Protein AF-M8BPK8-F1 (afdb_monomer_lite)

Structure (mmCIF, N/CA/C/O backbone):
data_AF-M8BPK8-F1
#
_entry.id   AF-M8BPK8-F1
#
loop_
_atom_site.group_PDB
_atom_site.id
_atom_site.type_symbol
_atom_site.label_atom_id
_atom_site.label_alt_id
_atom_site.label_comp_id
_atom_site.label_asym_id
_atom_site.label_entity_id
_atom_site.label_seq_id
_atom_site.pdbx_PDB_ins_code
_atom_site.Cartn_x
_atom_site.Cartn_y
_atom_site.Cartn_z
_atom_site.occupancy
_atom_site.B_iso_or_equiv
_atom_site.auth_seq_id
_atom_site.auth_comp_id
_atom_site.auth_asym_id
_atom_site.auth_atom_id
_atom_site.pdbx_PDB_model_num
ATOM 1 N N . MET A 1 1 ? -2.686 13.351 -3.993 1.00 47.69 1 MET A N 1
ATOM 2 C CA . MET A 1 1 ? -3.214 13.585 -5.360 1.00 47.69 1 MET A CA 1
ATOM 3 C C . MET A 1 1 ? -2.815 14.940 -5.928 1.00 47.69 1 MET A C 1
ATOM 5 O O . MET A 1 1 ? -2.290 14.954 -7.030 1.00 47.69 1 MET A O 1
ATOM 9 N N . ALA A 1 2 ? -2.973 16.047 -5.191 1.00 41.62 2 ALA A N 1
ATOM 10 C CA . ALA A 1 2 ? -2.642 17.393 -5.679 1.00 41.62 2 ALA A CA 1
ATOM 11 C C . ALA A 1 2 ? -1.207 17.544 -6.227 1.00 41.62 2 ALA A C 1
ATOM 13 O O . ALA A 1 2 ? -1.030 18.129 -7.280 1.00 41.62 2 ALA A O 1
ATOM 14 N N . MET A 1 3 ? -0.190 16.953 -5.589 1.00 43.97 3 MET A N 1
ATOM 15 C CA . MET A 1 3 ? 1.205 17.057 -6.054 1.00 43.97 3 MET A CA 1
ATOM 16 C C . MET A 1 3 ? 1.467 16.325 -7.382 1.00 43.97 3 MET A C 1
ATOM 18 O O . MET A 1 3 ? 2.214 16.816 -8.219 1.00 43.97 3 MET A O 1
ATOM 22 N N . LEU A 1 4 ? 0.804 15.182 -7.600 1.00 49.34 4 LEU A N 1
ATOM 23 C CA . LEU A 1 4 ? 0.877 14.437 -8.859 1.00 49.34 4 LEU A CA 1
ATOM 24 C C . LEU A 1 4 ? 0.182 15.225 -9.979 1.00 49.34 4 LEU A C 1
ATOM 26 O O . LEU A 1 4 ? 0.728 15.367 -11.066 1.00 49.34 4 LEU A O 1
ATOM 30 N N . LEU A 1 5 ? -0.985 15.807 -9.680 1.00 50.31 5 LEU A N 1
ATOM 31 C CA . LEU A 1 5 ? -1.719 16.671 -10.607 1.00 50.31 5 LEU A CA 1
ATOM 32 C C . LEU A 1 5 ? -0.943 17.954 -10.929 1.00 50.31 5 LEU A C 1
ATOM 34 O O . LEU A 1 5 ? -0.935 18.367 -12.079 1.00 50.31 5 LEU A O 1
ATOM 38 N N . LEU A 1 6 ? -0.238 18.538 -9.957 1.00 51.06 6 LEU A N 1
ATOM 39 C CA . LEU A 1 6 ? 0.625 19.705 -10.161 1.00 51.06 6 LEU A CA 1
ATOM 40 C C . LEU A 1 6 ? 1.848 19.372 -11.027 1.00 51.06 6 LEU A C 1
ATOM 42 O O . LEU A 1 6 ? 2.182 20.163 -11.904 1.00 51.06 6 LEU A O 1
ATOM 46 N N . LEU A 1 7 ? 2.462 18.193 -10.854 1.00 51.56 7 LEU A N 1
ATOM 47 C CA . LEU A 1 7 ? 3.510 17.710 -11.764 1.00 51.56 7 LEU A CA 1
ATOM 48 C C . LEU A 1 7 ? 2.974 17.507 -13.187 1.00 51.56 7 LEU A C 1
ATOM 50 O O . LEU A 1 7 ? 3.640 17.884 -14.142 1.00 51.56 7 LEU A O 1
ATOM 54 N N . THR A 1 8 ? 1.763 16.959 -13.320 1.00 51.47 8 THR A N 1
ATOM 55 C CA . THR A 1 8 ? 1.132 16.704 -14.627 1.00 51.47 8 THR A CA 1
ATOM 56 C C . THR A 1 8 ? 0.696 18.009 -15.312 1.00 51.47 8 THR A C 1
ATOM 58 O O . THR A 1 8 ? 0.815 18.143 -16.524 1.00 51.47 8 THR A O 1
ATOM 61 N N . ALA A 1 9 ? 0.225 19.000 -14.546 1.00 47.50 9 ALA A N 1
ATOM 62 C CA . ALA A 1 9 ? -0.197 20.309 -15.052 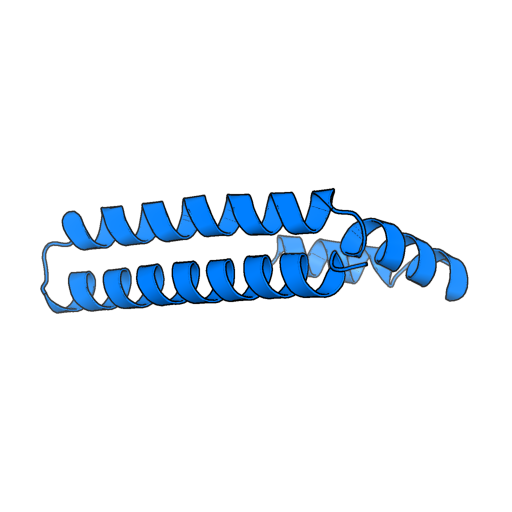1.00 47.50 9 ALA A CA 1
ATOM 63 C C . ALA A 1 9 ? 0.995 21.215 -15.407 1.00 47.50 9 ALA A C 1
ATOM 65 O O . ALA A 1 9 ? 0.951 21.940 -16.399 1.00 47.50 9 ALA A O 1
ATOM 66 N N . SER A 1 10 ? 2.089 21.136 -14.641 1.00 48.81 10 SER A N 1
ATOM 67 C CA . SER A 1 10 ? 3.343 21.850 -14.913 1.00 48.81 10 SER A CA 1
ATOM 68 C C . SER A 1 10 ? 3.983 21.441 -16.241 1.00 48.81 10 SER A C 1
ATOM 70 O O . SER A 1 10 ? 4.681 22.254 -16.842 1.00 48.81 10 SER A O 1
ATOM 72 N N . THR A 1 11 ? 3.771 20.206 -16.699 1.00 48.00 11 THR A N 1
ATOM 73 C CA . THR A 1 11 ? 4.384 19.671 -17.925 1.00 48.00 11 THR A CA 1
ATOM 74 C C . THR A 1 11 ? 3.583 19.949 -19.194 1.00 48.00 11 THR A C 1
ATOM 76 O O . THR A 1 11 ? 4.097 19.723 -20.282 1.00 48.00 11 THR A O 1
ATOM 79 N N . VAL A 1 12 ? 2.347 20.449 -19.073 1.00 48.81 12 VAL A N 1
ATOM 80 C CA . VAL A 1 12 ? 1.477 20.779 -20.219 1.00 48.81 12 VAL A CA 1
ATOM 81 C C . VAL A 1 12 ? 1.648 22.238 -20.670 1.00 48.81 12 VAL A C 1
ATOM 83 O O . VAL A 1 12 ? 1.294 22.577 -21.791 1.00 48.81 12 VAL A O 1
ATOM 86 N N . SER A 1 13 ? 2.203 23.119 -19.828 1.00 45.62 13 SER A N 1
ATOM 87 C CA . SER A 1 13 ? 2.119 24.568 -20.072 1.00 45.62 13 SER A CA 1
ATOM 88 C C . SER A 1 13 ? 3.253 25.170 -20.917 1.00 45.62 13 SER A C 1
ATOM 90 O O . SER A 1 13 ? 3.038 26.208 -21.532 1.00 45.62 13 SER A O 1
ATOM 92 N N . VAL A 1 14 ? 4.457 24.584 -20.991 1.00 47.19 14 VAL A N 1
ATOM 93 C CA . VAL A 1 14 ? 5.568 25.226 -21.731 1.00 47.19 14 VAL A CA 1
ATOM 94 C C . VAL A 1 14 ? 6.602 24.211 -22.236 1.00 47.19 14 VAL A C 1
ATOM 96 O O . VAL A 1 14 ? 7.616 23.989 -21.583 1.00 47.19 14 VAL A O 1
ATOM 99 N N . ALA A 1 15 ? 6.384 23.603 -23.401 1.00 45.53 15 ALA A N 1
ATOM 100 C CA . ALA A 1 15 ? 7.464 23.155 -24.290 1.00 45.53 15 ALA A CA 1
ATOM 101 C C . ALA A 1 15 ? 6.877 22.635 -25.614 1.00 45.53 15 ALA A C 1
ATOM 103 O O . ALA A 1 15 ? 5.808 22.030 -25.587 1.00 45.53 15 ALA A O 1
ATOM 104 N N . PRO A 1 16 ? 7.561 22.845 -26.758 1.00 48.25 16 PRO A N 1
ATOM 105 C CA . PRO A 1 16 ? 7.168 22.243 -28.029 1.00 48.25 16 PRO A CA 1
ATOM 106 C C . PRO A 1 16 ? 7.049 20.725 -27.845 1.00 48.25 16 PRO A C 1
ATOM 108 O O . PRO A 1 16 ? 7.927 20.109 -27.228 1.00 48.25 16 PRO A O 1
ATOM 111 N N . ASP A 1 17 ? 5.936 20.169 -28.328 1.00 56.59 17 ASP A N 1
ATOM 112 C CA . ASP A 1 17 ? 5.356 18.870 -27.956 1.00 56.59 17 ASP A CA 1
ATOM 113 C C . ASP A 1 17 ? 6.338 17.681 -27.932 1.00 56.59 17 ASP A C 1
ATOM 115 O O . ASP A 1 17 ? 6.173 16.753 -27.139 1.00 56.59 17 ASP A O 1
ATOM 119 N N . ASP A 1 18 ? 7.424 17.729 -28.702 1.00 55.34 18 ASP A N 1
ATOM 120 C CA . ASP A 1 18 ? 8.428 16.664 -28.758 1.00 55.34 18 ASP A CA 1
ATOM 121 C C . ASP A 1 18 ? 9.394 16.648 -27.557 1.00 55.34 18 ASP A C 1
ATOM 123 O O . ASP A 1 18 ? 9.752 15.581 -27.049 1.00 55.34 18 ASP A O 1
ATOM 127 N N . CYS A 1 19 ? 9.794 17.816 -27.041 1.00 52.06 19 CYS A N 1
ATOM 128 C CA . CYS A 1 19 ? 10.746 17.915 -25.926 1.00 52.06 19 CYS A CA 1
ATOM 129 C C . CYS A 1 19 ? 10.083 17.628 -24.574 1.00 52.06 19 CYS A C 1
ATOM 131 O O . CYS A 1 19 ? 10.687 16.985 -23.715 1.00 52.06 19 CYS A O 1
ATOM 133 N N . ALA A 1 20 ? 8.834 18.063 -24.387 1.00 49.78 20 ALA A N 1
ATOM 134 C CA . ALA A 1 20 ? 8.065 17.771 -23.179 1.00 49.78 20 ALA A CA 1
ATOM 135 C C . ALA A 1 20 ? 7.751 16.273 -23.082 1.00 49.78 20 ALA A C 1
ATOM 137 O O . ALA A 1 20 ? 7.900 15.672 -22.018 1.00 49.78 20 ALA A O 1
ATOM 138 N N . CYS A 1 21 ? 7.386 15.652 -24.209 1.00 50.34 21 CYS A N 1
ATOM 139 C CA . CYS A 1 21 ? 7.142 14.218 -24.293 1.00 50.34 21 CYS A CA 1
ATOM 140 C C . CYS A 1 21 ? 8.433 13.415 -24.063 1.00 50.34 21 CYS A C 1
ATOM 142 O O . CYS A 1 21 ? 8.420 12.446 -23.305 1.00 50.34 21 CYS A O 1
ATOM 144 N N . ALA A 1 22 ? 9.569 13.847 -24.622 1.00 54.47 22 ALA A N 1
ATOM 145 C CA . ALA A 1 22 ? 10.873 13.233 -24.363 1.00 54.47 22 ALA A CA 1
ATOM 146 C C . ALA A 1 22 ? 11.318 13.381 -22.897 1.00 54.47 22 ALA A C 1
ATOM 148 O O . ALA A 1 22 ? 11.811 12.418 -22.313 1.00 54.47 22 ALA A O 1
ATOM 149 N N . TYR A 1 23 ? 11.097 14.543 -22.276 1.00 54.62 23 TYR A N 1
ATOM 150 C CA . TYR A 1 23 ? 11.418 14.782 -20.868 1.00 54.62 23 TYR A CA 1
ATOM 151 C C . TYR A 1 23 ? 10.500 13.996 -19.929 1.00 54.62 23 TYR A C 1
ATOM 153 O O . TYR A 1 23 ? 10.979 13.371 -18.992 1.00 54.62 23 TYR A O 1
ATOM 161 N N . LEU A 1 24 ? 9.196 13.934 -20.210 1.00 52.62 24 LEU A N 1
ATOM 162 C CA . LEU A 1 24 ? 8.258 13.065 -19.499 1.00 52.62 24 LEU A CA 1
ATOM 163 C C . LEU A 1 24 ? 8.646 11.596 -19.662 1.00 52.62 24 LEU A C 1
ATOM 165 O O . LEU A 1 24 ? 8.660 10.867 -18.681 1.00 52.62 24 LEU A O 1
ATOM 169 N N . ARG A 1 25 ? 9.031 11.157 -20.861 1.00 54.44 25 ARG A N 1
ATOM 170 C CA . ARG A 1 25 ? 9.506 9.790 -21.108 1.00 54.44 25 ARG A CA 1
ATOM 171 C C . ARG A 1 25 ? 10.835 9.508 -20.413 1.00 54.44 25 ARG A C 1
ATOM 173 O O . ARG A 1 25 ? 11.030 8.394 -19.950 1.00 54.44 25 ARG A O 1
ATOM 180 N N . ALA A 1 26 ? 11.716 10.493 -20.275 1.00 53.75 26 ALA A N 1
ATOM 181 C CA . ALA A 1 26 ? 12.945 10.369 -19.502 1.00 53.75 26 ALA A CA 1
ATOM 182 C C . ALA A 1 26 ? 12.671 10.367 -17.989 1.00 53.75 26 ALA A C 1
ATOM 184 O O . ALA A 1 26 ? 13.244 9.561 -17.271 1.00 53.75 26 ALA A O 1
ATOM 185 N N . CYS A 1 27 ? 11.763 11.206 -17.489 1.00 52.19 27 CYS A N 1
ATOM 186 C CA . CYS A 1 27 ? 11.397 11.263 -16.074 1.00 52.19 27 CYS A CA 1
ATOM 187 C C . CYS A 1 27 ? 10.583 10.041 -15.633 1.00 52.19 27 CYS A C 1
ATOM 189 O O . CYS A 1 27 ? 10.925 9.430 -14.629 1.00 52.19 27 CYS A O 1
ATOM 191 N N . PHE A 1 28 ? 9.546 9.656 -16.381 1.00 52.03 28 PHE A N 1
ATOM 192 C CA . PHE A 1 28 ? 8.687 8.499 -16.097 1.00 52.03 28 PHE A CA 1
ATOM 193 C C . PHE A 1 28 ? 9.277 7.168 -16.578 1.00 52.03 28 PHE A C 1
ATOM 195 O O . PHE A 1 28 ? 8.936 6.125 -16.026 1.00 52.03 28 PHE A O 1
ATOM 202 N N . GLY A 1 29 ? 10.147 7.183 -17.590 1.00 53.38 29 GLY A N 1
ATOM 203 C CA . GLY A 1 29 ? 10.875 6.001 -18.067 1.00 53.38 29 GLY A CA 1
ATOM 204 C C . GLY A 1 29 ? 12.203 5.768 -17.351 1.00 53.38 29 GLY A C 1
ATOM 205 O O . GLY A 1 29 ? 12.818 4.722 -17.538 1.00 53.38 29 GLY A O 1
ATOM 206 N N . SER A 1 30 ? 12.651 6.705 -16.513 1.00 59.62 30 SER A N 1
ATOM 207 C CA . SER A 1 30 ? 13.822 6.494 -15.670 1.00 59.62 30 SER A CA 1
ATOM 208 C C . SER A 1 30 ? 13.473 5.629 -14.462 1.00 59.62 30 SER A C 1
ATOM 210 O O . SER A 1 30 ? 12.478 5.852 -13.766 1.00 59.62 30 SER A O 1
ATOM 212 N N . ASN A 1 31 ? 14.356 4.673 -14.166 1.00 63.31 31 ASN A N 1
ATOM 213 C CA . ASN A 1 31 ? 14.271 3.786 -13.005 1.00 63.31 31 ASN A CA 1
ATOM 214 C C . ASN A 1 31 ? 14.044 4.548 -11.683 1.00 63.31 31 ASN A C 1
ATOM 216 O O . ASN A 1 31 ? 13.448 3.997 -10.761 1.00 63.31 31 ASN A O 1
ATOM 220 N N . TYR A 1 32 ? 14.456 5.820 -11.591 1.00 65.88 32 TYR A N 1
ATOM 221 C CA . TYR A 1 32 ? 14.258 6.653 -10.402 1.00 65.88 32 TYR A CA 1
ATOM 222 C C . TYR A 1 32 ? 12.782 6.925 -10.080 1.00 65.88 32 TYR A C 1
ATOM 224 O O . TYR A 1 32 ? 12.401 6.851 -8.913 1.00 65.88 32 TYR A O 1
ATOM 232 N N . PHE A 1 33 ? 11.929 7.199 -11.072 1.00 69.75 33 PHE A N 1
ATOM 233 C CA . PHE A 1 33 ? 10.506 7.456 -10.817 1.00 69.75 33 PHE A CA 1
ATOM 234 C C . PHE A 1 33 ? 9.779 6.183 -10.377 1.00 69.75 33 PHE A C 1
ATOM 236 O O . PHE A 1 33 ? 9.008 6.198 -9.414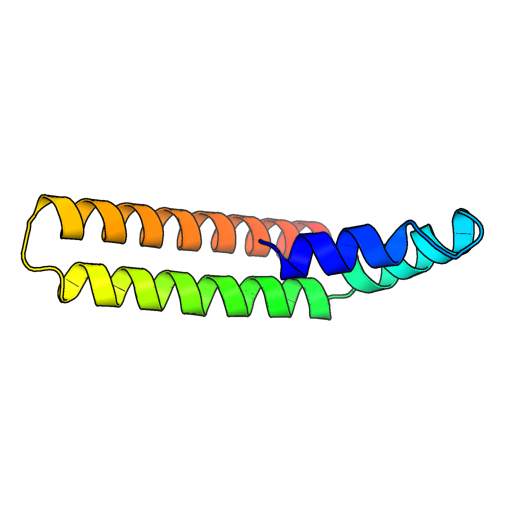 1.00 69.75 33 PHE A O 1
ATOM 243 N N . LEU A 1 34 ? 10.096 5.058 -11.022 1.00 69.50 34 LEU A N 1
ATOM 244 C CA . LEU A 1 34 ? 9.613 3.736 -10.626 1.00 69.50 34 LEU A CA 1
ATOM 245 C C . LEU A 1 34 ? 10.058 3.384 -9.199 1.00 69.50 34 LEU A C 1
ATOM 247 O O . LEU A 1 34 ? 9.243 2.936 -8.394 1.00 69.50 34 LEU A O 1
ATOM 251 N N . MET A 1 35 ? 11.316 3.660 -8.856 1.00 72.81 35 MET A N 1
ATOM 252 C CA . MET A 1 35 ? 11.875 3.423 -7.525 1.00 72.81 35 MET A CA 1
ATOM 253 C C . MET A 1 35 ? 11.216 4.293 -6.446 1.00 72.81 35 MET A C 1
ATOM 255 O O . MET A 1 35 ? 10.853 3.774 -5.390 1.00 72.81 35 MET A O 1
ATOM 259 N N . ILE A 1 36 ? 10.983 5.584 -6.705 1.00 79.31 36 ILE A N 1
ATOM 260 C CA . ILE A 1 36 ? 10.236 6.463 -5.786 1.00 79.31 36 ILE A CA 1
ATOM 261 C C . ILE A 1 36 ? 8.803 5.948 -5.608 1.00 79.31 36 ILE A C 1
ATOM 263 O O . ILE A 1 36 ? 8.323 5.853 -4.479 1.00 79.31 36 ILE A O 1
ATOM 267 N N . GLY A 1 37 ? 8.136 5.547 -6.694 1.00 78.94 37 GLY A N 1
ATOM 268 C CA . GLY A 1 37 ? 6.792 4.969 -6.642 1.00 78.94 37 GLY A CA 1
ATOM 269 C C . GLY A 1 37 ? 6.720 3.698 -5.789 1.00 78.94 37 GLY A C 1
ATOM 270 O O . GLY A 1 37 ? 5.823 3.566 -4.954 1.00 78.94 37 GLY A O 1
ATOM 271 N N . VAL A 1 38 ? 7.695 2.800 -5.948 1.00 80.75 38 VAL A N 1
ATOM 272 C CA . VAL A 1 38 ? 7.856 1.580 -5.141 1.00 80.75 38 VAL A CA 1
ATOM 273 C C . VAL A 1 38 ? 8.045 1.920 -3.659 1.00 80.75 38 VAL A C 1
ATOM 275 O O . VAL A 1 38 ? 7.325 1.396 -2.808 1.00 80.75 38 VAL A O 1
ATOM 278 N N . LEU A 1 39 ? 8.958 2.839 -3.335 1.00 83.12 39 LEU A N 1
ATOM 279 C CA . LEU A 1 39 ? 9.230 3.249 -1.953 1.00 83.12 39 LEU A CA 1
ATOM 280 C C . LEU A 1 39 ? 8.015 3.915 -1.294 1.00 83.12 39 LEU A C 1
ATOM 282 O O . LEU A 1 39 ? 7.705 3.632 -0.133 1.00 83.12 39 LEU A O 1
ATOM 286 N N . CYS A 1 40 ? 7.296 4.771 -2.020 1.00 85.12 40 CYS A N 1
ATOM 287 C CA . CYS A 1 40 ? 6.059 5.377 -1.536 1.00 85.12 40 CYS A CA 1
ATOM 288 C C . CYS A 1 40 ? 4.994 4.317 -1.226 1.00 85.12 40 CYS A C 1
ATOM 290 O O . CYS A 1 40 ? 4.353 4.396 -0.177 1.00 85.12 40 CYS A O 1
ATOM 292 N N . GLN A 1 41 ? 4.831 3.305 -2.084 1.00 87.00 41 GLN A N 1
ATOM 293 C CA . GLN A 1 41 ? 3.858 2.236 -1.849 1.00 87.00 41 GLN A CA 1
ATOM 294 C C . GLN A 1 41 ? 4.217 1.338 -0.673 1.00 87.00 41 GLN A C 1
ATOM 296 O O . GLN A 1 41 ? 3.330 1.006 0.108 1.00 87.00 41 GLN A O 1
ATOM 301 N N . ILE A 1 42 ? 5.495 1.000 -0.488 1.00 87.69 42 ILE A N 1
ATOM 302 C CA . ILE A 1 42 ? 5.952 0.232 0.681 1.00 87.69 42 ILE A CA 1
ATOM 303 C C . ILE A 1 42 ? 5.629 0.987 1.974 1.00 87.69 42 ILE A C 1
ATOM 305 O O . ILE A 1 42 ? 5.083 0.410 2.916 1.00 87.69 42 ILE A O 1
ATOM 309 N N . ASN A 1 43 ? 5.933 2.287 2.019 1.00 90.94 43 ASN A N 1
ATOM 310 C CA . A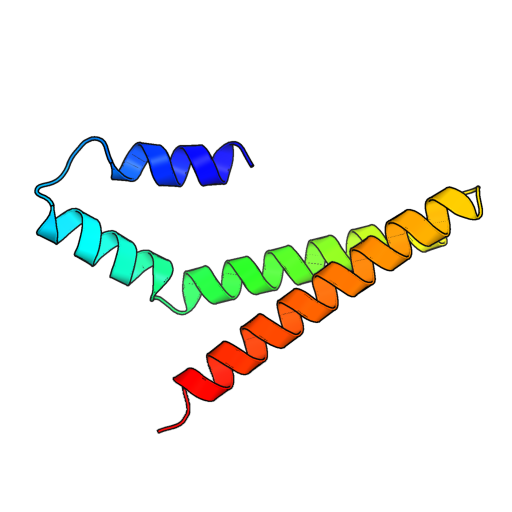SN A 1 43 ? 5.662 3.110 3.197 1.00 90.94 43 ASN A CA 1
ATOM 311 C C . ASN A 1 43 ? 4.161 3.237 3.474 1.00 90.94 43 ASN A C 1
ATOM 313 O O . ASN A 1 43 ? 3.743 3.105 4.626 1.00 90.94 43 ASN A O 1
ATOM 317 N N . LEU A 1 44 ? 3.346 3.433 2.434 1.00 89.94 44 LEU A N 1
ATOM 318 C CA . LEU A 1 44 ? 1.894 3.504 2.572 1.00 89.94 44 LEU A CA 1
ATOM 319 C C . LEU A 1 44 ? 1.301 2.166 3.034 1.00 89.94 44 LEU A C 1
ATOM 321 O O . LEU A 1 44 ? 0.512 2.143 3.975 1.00 89.94 44 LEU A O 1
ATOM 325 N N . ALA A 1 45 ? 1.723 1.048 2.439 1.00 89.62 45 ALA A N 1
ATOM 326 C CA . ALA A 1 45 ? 1.281 -0.288 2.829 1.00 89.62 45 ALA A CA 1
ATOM 327 C C . ALA A 1 45 ? 1.633 -0.591 4.293 1.00 89.62 45 ALA A C 1
ATOM 329 O O . ALA A 1 45 ? 0.798 -1.091 5.048 1.00 89.62 45 ALA A O 1
ATOM 330 N N . ARG A 1 46 ? 2.848 -0.227 4.725 1.00 91.31 46 ARG A N 1
ATOM 331 C CA . ARG A 1 46 ? 3.294 -0.380 6.116 1.00 91.31 46 ARG A CA 1
ATOM 332 C C . ARG A 1 46 ? 2.488 0.488 7.077 1.00 91.31 46 ARG A C 1
ATOM 334 O O . ARG A 1 46 ? 2.144 0.020 8.161 1.00 91.31 46 ARG A O 1
ATOM 341 N N . LEU A 1 47 ? 2.188 1.729 6.694 1.00 94.44 47 LEU A N 1
ATOM 342 C CA . LEU A 1 47 ? 1.346 2.618 7.489 1.00 94.44 47 LEU A CA 1
ATOM 343 C C . LEU A 1 47 ? -0.052 2.017 7.659 1.00 94.44 47 LEU A C 1
ATOM 345 O O . LEU A 1 47 ? -0.506 1.864 8.785 1.00 94.44 47 LEU A O 1
ATOM 349 N N . LEU A 1 48 ? -0.688 1.584 6.569 1.00 92.31 48 LEU A N 1
ATOM 350 C CA . LEU A 1 48 ? -2.010 0.953 6.605 1.00 92.31 48 LEU A CA 1
ATOM 351 C C . LEU A 1 48 ? -2.011 -0.337 7.434 1.00 92.31 48 LEU A C 1
ATOM 353 O O . LEU A 1 48 ? -2.925 -0.557 8.222 1.00 92.31 48 LEU A O 1
ATOM 357 N N . ALA A 1 49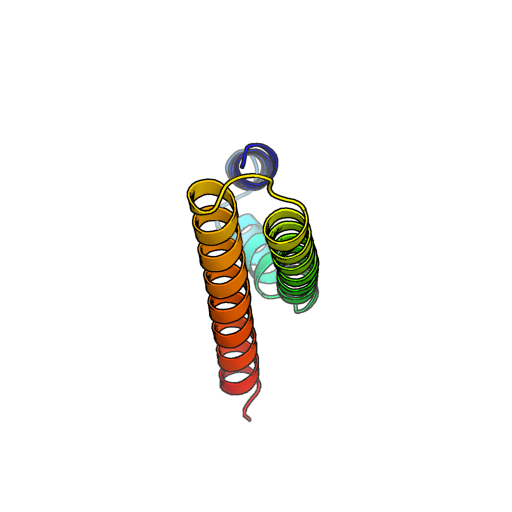 ? -0.969 -1.163 7.332 1.00 93.56 49 ALA A N 1
ATOM 358 C CA . ALA A 1 49 ? -0.831 -2.351 8.169 1.00 93.56 49 ALA A CA 1
ATOM 359 C C . ALA A 1 49 ? -0.712 -1.991 9.661 1.00 93.56 49 ALA A C 1
ATOM 361 O O . ALA A 1 49 ? -1.327 -2.641 10.505 1.00 93.56 49 ALA A O 1
ATOM 362 N N . LYS A 1 50 ? 0.034 -0.931 9.995 1.00 95.44 50 LYS A N 1
ATOM 363 C CA . LYS A 1 50 ? 0.142 -0.428 11.370 1.00 95.44 50 LYS A CA 1
ATOM 364 C C . LYS A 1 50 ? -1.205 0.094 11.881 1.00 95.44 50 LYS A C 1
ATOM 366 O O . LYS A 1 50 ? -1.609 -0.272 12.982 1.00 95.44 50 LYS A O 1
ATOM 371 N N . GLU A 1 51 ? -1.921 0.876 11.077 1.00 94.56 51 GLU A N 1
ATOM 372 C CA . GLU A 1 51 ? -3.268 1.361 11.406 1.00 94.56 51 GLU A CA 1
ATOM 373 C C . GLU A 1 51 ? -4.264 0.205 11.575 1.00 94.56 51 GLU A C 1
ATOM 375 O O . GLU A 1 51 ? -5.093 0.225 12.481 1.00 94.56 51 GLU A O 1
ATOM 380 N N . ALA A 1 52 ? -4.145 -0.861 10.781 1.00 95.31 52 ALA A N 1
ATOM 381 C CA . ALA A 1 52 ? -4.971 -2.057 10.930 1.00 95.31 52 ALA A CA 1
ATOM 382 C C . ALA A 1 52 ? -4.740 -2.779 12.269 1.00 95.31 52 ALA A C 1
ATOM 384 O O . ALA A 1 52 ? -5.675 -3.361 12.813 1.00 95.31 52 ALA A O 1
ATOM 385 N N . VAL A 1 53 ? -3.522 -2.743 12.817 1.00 95.06 53 VAL A N 1
ATOM 386 C CA . VAL A 1 53 ? -3.213 -3.323 14.136 1.00 95.06 53 VAL A CA 1
ATOM 387 C C . VAL A 1 53 ? -3.737 -2.434 15.264 1.00 95.06 53 VAL A C 1
ATOM 389 O O . VAL A 1 53 ? -4.298 -2.938 16.237 1.00 95.06 53 VAL A O 1
ATOM 392 N N . LEU A 1 54 ? -3.572 -1.117 15.130 1.00 96.25 54 LEU A N 1
ATOM 393 C CA . LEU A 1 54 ? -3.953 -0.142 16.155 1.00 96.25 54 LEU A CA 1
ATOM 394 C C . LEU A 1 54 ? -5.455 0.169 16.171 1.00 96.25 54 LEU A C 1
ATOM 396 O O . LEU A 1 54 ? -5.966 0.659 17.177 1.00 96.25 54 LEU A O 1
ATOM 400 N N . ALA A 1 55 ? -6.176 -0.114 15.084 1.00 95.62 55 ALA A N 1
ATOM 401 C CA . ALA A 1 55 ? -7.576 0.253 14.965 1.00 95.62 55 ALA A CA 1
ATOM 402 C C . ALA A 1 55 ? -8.452 -0.415 16.052 1.00 95.62 55 ALA A C 1
ATOM 404 O O . ALA A 1 55 ? -8.366 -1.630 16.278 1.00 95.62 55 ALA A O 1
ATOM 405 N N . PRO A 1 56 ? -9.344 0.353 16.707 1.00 92.12 56 PRO A N 1
ATOM 406 C CA . PRO A 1 56 ? -10.133 -0.133 17.838 1.00 92.12 56 PRO A CA 1
ATOM 407 C C . PRO A 1 56 ? -11.334 -0.987 17.415 1.00 92.12 56 PRO A C 1
ATOM 409 O O . PRO A 1 56 ? -11.784 -1.836 18.179 1.00 92.12 56 PRO A O 1
ATOM 412 N N . THR A 1 57 ? -11.857 -0.798 16.199 1.00 96.69 57 THR A N 1
ATOM 413 C CA . THR A 1 57 ? -13.048 -1.506 15.708 1.00 96.69 57 THR A CA 1
ATOM 414 C C . THR A 1 57 ? -12.698 -2.502 14.611 1.00 96.69 57 THR A C 1
ATOM 416 O O . THR A 1 57 ? -11.844 -2.243 13.763 1.00 96.69 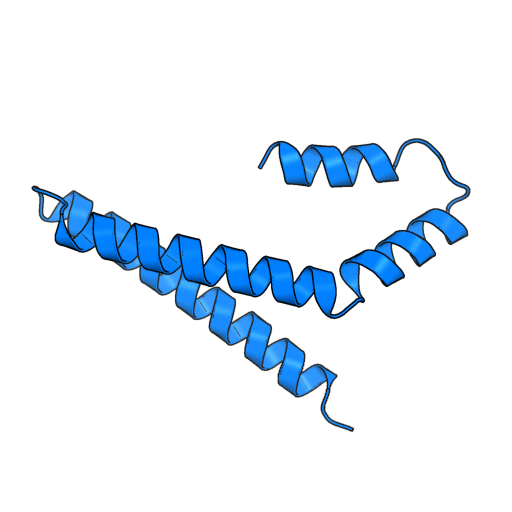57 THR A O 1
ATOM 419 N N . LEU A 1 58 ? -13.408 -3.634 14.568 1.00 95.31 58 LEU A N 1
ATOM 420 C CA . LEU A 1 58 ? -13.202 -4.658 13.538 1.00 95.31 58 LEU A CA 1
ATOM 421 C C . LEU A 1 58 ? -13.406 -4.105 12.116 1.00 95.31 58 LEU A C 1
ATOM 423 O O . LEU A 1 58 ? -12.678 -4.480 11.200 1.00 95.31 58 LEU A O 1
ATOM 427 N N . ALA A 1 59 ? -14.369 -3.196 11.937 1.00 95.06 59 ALA A N 1
ATOM 428 C CA . ALA A 1 59 ? -14.633 -2.553 10.653 1.00 95.06 59 ALA A CA 1
ATOM 429 C C . ALA A 1 59 ? -13.431 -1.720 10.171 1.00 95.06 59 ALA A C 1
ATOM 431 O O . ALA A 1 59 ? -12.995 -1.884 9.033 1.00 95.06 59 ALA A O 1
ATOM 432 N N . ALA A 1 60 ? -12.843 -0.899 11.050 1.00 92.56 60 ALA A N 1
ATOM 433 C CA . ALA A 1 60 ? -11.664 -0.101 10.719 1.00 92.56 60 ALA A CA 1
ATOM 434 C C . ALA A 1 60 ? -10.432 -0.982 10.452 1.00 92.56 60 ALA A C 1
ATOM 436 O O . ALA A 1 60 ? -9.722 -0.756 9.475 1.00 92.56 60 ALA A O 1
ATOM 437 N N . ARG A 1 61 ? -10.223 -2.045 11.247 1.00 94.94 61 ARG A N 1
ATOM 438 C CA . ARG A 1 61 ? -9.148 -3.025 11.000 1.00 94.94 61 ARG A CA 1
ATOM 439 C C . ARG A 1 61 ? -9.246 -3.626 9.603 1.00 94.94 61 ARG A C 1
ATOM 441 O O . ARG A 1 61 ? -8.254 -3.668 8.883 1.00 94.94 61 ARG A O 1
ATOM 448 N N . ARG A 1 62 ? -10.447 -4.067 9.207 1.00 94.94 62 ARG A N 1
ATOM 449 C CA . ARG A 1 62 ? -10.698 -4.637 7.874 1.00 94.94 62 ARG A CA 1
ATOM 450 C C . ARG A 1 62 ? -10.443 -3.619 6.771 1.00 94.94 62 ARG A C 1
ATOM 452 O O . ARG A 1 62 ? -9.784 -3.960 5.798 1.00 94.94 62 ARG A O 1
ATOM 459 N N . TYR A 1 63 ? -10.916 -2.387 6.937 1.00 94.69 63 TYR A N 1
ATOM 460 C CA . TYR A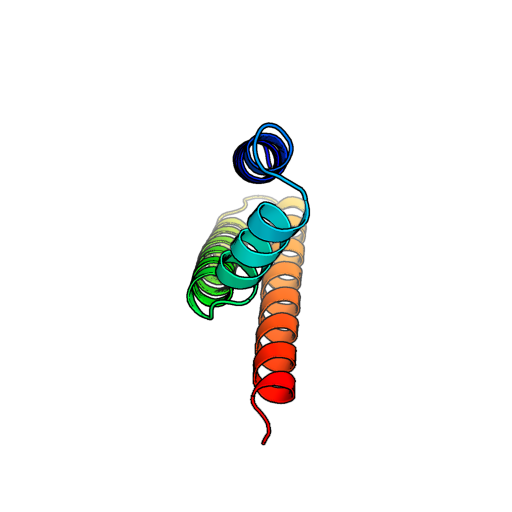 1 63 ? -10.693 -1.321 5.963 1.00 94.69 63 TYR A CA 1
ATOM 461 C C . TYR A 1 63 ? -9.195 -1.075 5.718 1.00 94.69 63 TYR A C 1
ATOM 463 O O . TYR A 1 63 ? -8.733 -1.147 4.579 1.00 94.69 63 TYR A O 1
ATOM 471 N N . TYR A 1 64 ? -8.415 -0.876 6.784 1.00 92.38 64 TYR A N 1
ATOM 472 C CA . TYR A 1 64 ? -6.974 -0.652 6.665 1.00 92.38 64 TYR A CA 1
ATOM 473 C C . TYR A 1 64 ? -6.219 -1.885 6.158 1.00 92.38 64 TYR A C 1
ATOM 475 O O . TYR A 1 64 ? -5.306 -1.744 5.347 1.00 92.38 64 TYR A O 1
ATOM 483 N N . ALA A 1 65 ? -6.618 -3.092 6.568 1.00 93.19 65 ALA A N 1
ATOM 484 C CA . ALA A 1 65 ? -6.015 -4.331 6.084 1.00 93.19 65 ALA A CA 1
ATOM 485 C C . ALA A 1 65 ? -6.241 -4.528 4.577 1.00 93.19 65 ALA A C 1
ATOM 487 O O . ALA A 1 65 ? -5.295 -4.838 3.856 1.00 93.19 65 ALA A O 1
ATOM 488 N N . VAL A 1 66 ? -7.460 -4.292 4.081 1.00 95.12 66 VAL A N 1
ATOM 489 C CA . VAL A 1 66 ? -7.763 -4.343 2.640 1.00 95.12 66 VAL A CA 1
ATOM 490 C C . VAL A 1 66 ? -6.940 -3.299 1.885 1.00 95.12 66 VAL A C 1
ATOM 492 O O . VAL A 1 66 ? -6.346 -3.622 0.857 1.00 95.12 66 VAL A O 1
ATOM 495 N N . GLY A 1 67 ? -6.830 -2.079 2.420 1.00 90.06 67 GLY A N 1
ATOM 496 C CA . GLY A 1 67 ? -5.979 -1.036 1.843 1.00 90.06 67 GLY A CA 1
ATOM 497 C C . GLY A 1 67 ? -4.499 -1.431 1.780 1.00 90.06 67 GLY A C 1
ATOM 498 O O . GLY A 1 67 ? -3.845 -1.216 0.759 1.00 90.06 67 GLY A O 1
ATOM 499 N N . ALA A 1 68 ? -3.970 -2.048 2.841 1.00 92.12 68 ALA A N 1
ATOM 500 C CA . ALA A 1 68 ? -2.592 -2.532 2.882 1.00 92.12 68 ALA A CA 1
ATOM 501 C C . ALA A 1 68 ? -2.349 -3.631 1.835 1.00 92.12 68 ALA A C 1
ATOM 503 O O . ALA A 1 68 ? -1.370 -3.563 1.092 1.00 92.12 68 ALA A O 1
ATOM 504 N N . VAL A 1 69 ? -3.261 -4.605 1.727 1.00 91.19 69 VAL A N 1
ATOM 505 C CA . VAL A 1 69 ? -3.190 -5.681 0.724 1.00 91.19 69 VAL A CA 1
ATOM 506 C C . VAL A 1 69 ? -3.230 -5.114 -0.693 1.00 91.19 69 VAL A C 1
ATOM 508 O O . VAL A 1 69 ? -2.405 -5.500 -1.518 1.00 91.19 69 VAL A O 1
ATOM 511 N N . ALA A 1 70 ? -4.125 -4.163 -0.973 1.00 91.31 70 ALA A N 1
ATOM 512 C CA . ALA A 1 70 ? -4.195 -3.509 -2.277 1.00 91.31 70 ALA A CA 1
ATOM 513 C C . ALA A 1 70 ? -2.869 -2.816 -2.640 1.00 91.31 70 ALA A C 1
ATOM 515 O O . ALA A 1 70 ? -2.372 -2.994 -3.752 1.00 91.31 70 ALA A O 1
ATOM 516 N N . CYS A 1 71 ? -2.245 -2.109 -1.689 1.00 88.62 71 CYS A N 1
ATOM 517 C CA . CYS A 1 71 ? -0.940 -1.479 -1.908 1.00 88.62 71 CYS A CA 1
ATOM 518 C C . CYS A 1 71 ? 0.169 -2.507 -2.188 1.00 88.62 71 CYS A C 1
ATOM 520 O O . CYS A 1 71 ? 0.991 -2.286 -3.075 1.00 88.62 71 CYS A O 1
ATOM 522 N N . PHE A 1 72 ? 0.200 -3.635 -1.469 1.00 86.00 72 PHE A N 1
ATOM 523 C CA . PHE A 1 72 ? 1.182 -4.697 -1.721 1.00 86.00 72 PHE A CA 1
ATOM 524 C C . PHE A 1 72 ? 0.970 -5.393 -3.071 1.00 86.00 72 PHE A C 1
ATOM 526 O O . PHE A 1 72 ? 1.946 -5.718 -3.745 1.00 86.00 72 PHE A O 1
ATOM 533 N N . MET A 1 73 ? -0.280 -5.591 -3.491 1.00 88.31 73 MET A N 1
ATOM 534 C CA . MET A 1 73 ? -0.601 -6.150 -4.808 1.00 88.31 73 MET A CA 1
ATOM 535 C C . MET A 1 73 ? -0.162 -5.214 -5.936 1.00 88.31 73 MET A C 1
ATOM 537 O O . MET A 1 73 ? 0.456 -5.665 -6.900 1.00 88.31 73 MET A O 1
ATOM 541 N N . GLU A 1 74 ? -0.425 -3.910 -5.811 1.00 86.00 74 GLU A N 1
ATOM 542 C CA . GLU A 1 74 ? 0.022 -2.925 -6.801 1.00 86.00 74 GLU A CA 1
ATOM 543 C C . GLU A 1 74 ? 1.556 -2.843 -6.867 1.00 86.00 74 GLU A C 1
ATOM 545 O O . GLU A 1 74 ? 2.132 -2.768 -7.954 1.00 86.00 74 GLU A O 1
ATOM 550 N N . LEU A 1 75 ? 2.226 -2.946 -5.716 1.00 85.12 75 LEU A N 1
ATOM 551 C CA . LEU A 1 75 ? 3.681 -3.022 -5.638 1.00 85.12 75 LEU A CA 1
ATOM 552 C C . LEU A 1 75 ? 4.221 -4.266 -6.359 1.00 85.12 75 LEU A C 1
ATOM 554 O O . LEU A 1 75 ? 5.159 -4.157 -7.149 1.00 85.12 75 LEU A O 1
ATOM 558 N N . ALA A 1 76 ? 3.627 -5.437 -6.113 1.00 83.88 76 ALA A N 1
ATOM 559 C CA . ALA A 1 76 ? 4.014 -6.682 -6.771 1.00 83.88 76 ALA A CA 1
ATOM 560 C C . ALA A 1 76 ? 3.838 -6.585 -8.293 1.00 83.88 76 ALA A C 1
ATOM 562 O O . ALA A 1 76 ? 4.747 -6.945 -9.036 1.00 83.88 76 ALA A O 1
ATOM 563 N N . LEU A 1 77 ? 2.725 -6.013 -8.759 1.00 82.62 77 LEU A N 1
ATOM 564 C CA . LEU A 1 77 ? 2.475 -5.747 -10.179 1.00 82.62 77 LEU A CA 1
ATOM 565 C C . LEU A 1 77 ? 3.542 -4.836 -10.796 1.00 82.62 77 LEU A C 1
ATOM 567 O O . LEU A 1 77 ? 4.055 -5.146 -11.870 1.00 82.62 77 LEU A O 1
ATOM 571 N N . LYS A 1 78 ? 3.921 -3.747 -10.115 1.00 76.50 78 LYS A N 1
ATOM 572 C CA . LYS A 1 78 ? 4.984 -2.841 -10.582 1.00 76.50 78 LYS A CA 1
ATOM 573 C C . LYS A 1 78 ? 6.332 -3.547 -10.666 1.00 76.50 78 LYS A C 1
ATOM 575 O O . LYS A 1 78 ? 7.022 -3.404 -11.671 1.00 76.50 78 LYS A O 1
ATOM 580 N N . LEU A 1 79 ? 6.686 -4.349 -9.663 1.00 77.69 79 LEU A N 1
ATOM 581 C CA . LEU A 1 79 ? 7.914 -5.148 -9.679 1.00 77.69 79 LEU A CA 1
ATOM 582 C C . LEU A 1 79 ? 7.895 -6.200 -10.797 1.00 77.69 79 LEU A C 1
ATOM 584 O O . LEU A 1 79 ? 8.889 -6.351 -11.499 1.00 77.69 79 LEU A O 1
ATOM 588 N N . CYS A 1 80 ? 6.767 -6.878 -11.020 1.00 79.38 80 CYS A N 1
ATOM 589 C CA . CYS A 1 80 ? 6.603 -7.812 -12.133 1.00 79.38 80 CYS A CA 1
ATOM 590 C C . CYS A 1 80 ? 6.749 -7.114 -13.487 1.00 79.38 80 CYS A C 1
ATOM 592 O O . CYS A 1 80 ? 7.460 -7.623 -14.348 1.00 79.38 80 CYS A O 1
ATOM 594 N N . MET A 1 81 ? 6.131 -5.944 -13.677 1.00 74.56 81 MET A N 1
ATOM 595 C CA . MET A 1 81 ? 6.304 -5.157 -14.900 1.00 74.56 81 MET A CA 1
ATOM 596 C C . MET A 1 81 ? 7.764 -4.760 -15.108 1.00 74.56 81 MET A C 1
ATOM 598 O O . MET A 1 81 ? 8.277 -4.931 -16.207 1.00 74.56 81 MET A O 1
ATOM 602 N N . ILE A 1 82 ? 8.452 -4.301 -14.060 1.00 71.44 82 ILE A N 1
ATOM 603 C CA . ILE A 1 82 ? 9.883 -3.977 -14.115 1.00 71.44 82 ILE A CA 1
ATOM 604 C C . ILE A 1 82 ? 10.701 -5.208 -14.529 1.00 71.44 82 ILE A C 1
ATOM 606 O O . ILE A 1 82 ? 11.525 -5.112 -15.431 1.00 71.44 82 ILE A O 1
ATOM 610 N N . LEU A 1 83 ? 10.449 -6.375 -13.929 1.00 71.94 83 LEU A N 1
ATOM 611 C CA . LEU A 1 83 ? 11.146 -7.621 -14.268 1.00 71.94 83 LEU A CA 1
ATOM 612 C C . LEU A 1 83 ? 10.881 -8.084 -15.706 1.00 71.94 83 LEU A C 1
ATOM 614 O O . LEU A 1 83 ? 11.786 -8.602 -16.352 1.00 71.94 83 LEU A O 1
ATOM 618 N N . VAL A 1 84 ? 9.656 -7.912 -16.207 1.00 73.19 84 VAL A N 1
ATOM 619 C CA . VAL A 1 84 ? 9.299 -8.245 -17.594 1.00 73.19 84 VAL A CA 1
ATOM 620 C C . VAL A 1 84 ? 9.959 -7.277 -18.575 1.00 73.19 84 VAL A C 1
ATOM 622 O O . VAL A 1 84 ? 10.481 -7.721 -19.591 1.00 73.19 84 VAL A O 1
ATOM 625 N N . LEU A 1 85 ? 9.974 -5.979 -18.267 1.00 63.56 85 LEU A N 1
ATOM 626 C CA . LEU A 1 85 ? 10.564 -4.939 -19.117 1.00 63.56 85 LEU A CA 1
ATOM 627 C C . LEU A 1 85 ? 12.101 -4.953 -19.116 1.00 63.56 85 LEU A C 1
ATOM 629 O O . LEU A 1 85 ? 12.706 -4.520 -20.089 1.00 63.56 85 LEU A O 1
ATOM 633 N N . LEU A 1 86 ? 12.729 -5.433 -18.040 1.00 59.72 86 LEU A N 1
ATOM 634 C CA . LEU A 1 86 ? 14.186 -5.593 -17.926 1.00 59.72 86 LEU A CA 1
ATOM 635 C C . LEU A 1 86 ? 14.682 -6.966 -18.402 1.00 59.72 86 LEU A C 1
ATOM 637 O O . LEU A 1 86 ? 15.876 -7.253 -18.296 1.00 59.72 86 LEU A O 1
ATOM 641 N N . LYS A 1 87 ? 13.788 -7.831 -18.891 1.00 46.16 87 LYS A N 1
ATOM 642 C CA . LYS A 1 87 ? 14.180 -9.104 -19.493 1.00 46.16 87 LYS A CA 1
ATOM 643 C C . LYS A 1 87 ? 14.813 -8.809 -20.869 1.00 46.16 87 LYS A C 1
ATOM 645 O O . LYS A 1 87 ? 14.167 -8.112 -21.649 1.00 46.16 87 LYS A O 1
ATOM 650 N N . PRO A 1 88 ? 16.055 -9.261 -21.134 1.00 46.44 88 PRO A N 1
ATOM 651 C CA . PRO A 1 88 ? 16.760 -8.991 -22.389 1.00 46.44 88 PRO A CA 1
ATOM 652 C C . PRO A 1 88 ? 16.083 -9.632 -23.602 1.00 46.44 88 PRO A C 1
ATOM 654 O O . PRO A 1 88 ? 15.416 -10.681 -23.424 1.00 46.44 88 PRO A O 1
#

pLDDT: mean 72.71, std 18.83, range [41.62, 96.69]

Secondary structure (DSSP, 8-state):
-HHHHHHHHHTTSSS-HHHHHHHHHHHHHSHHHHHHHHHHHHHHHHHHHHHHHH-SSHHHHHHHHHHHHHHHHHHHHHHHHHHHHT--

Sequence (88 aa):
MAMLLLLTASTVSVAPDDCACAYLRACFGSNYFLMIGVLCQINLARLLAKEAVLAPTLAARRYYAVGAVACFMELALKLCMILVLLKP

Organism: Aegilops tauschii (NCBI:txid37682)

Foldseek 3Di:
DVVVVVVVVVLPPDDDPPVSVVVCCCCVVDVVNLVVLLVVLVVQLVVLCVQLVVPPDPVSVVVSPVVSVVSVVVSVVSVVVVVVVPDD

Radius of gyration: 17.23 Å; chains: 1; bounding box: 31×34×47 Å